Protein AF-A0AAE1W0I4-F1 (afdb_monomer_lite)

pLDDT: mean 85.52, std 12.07, range [48.34, 97.5]

Sequence (105 aa):
MRKVVTLELLSNLKISQFQPMRKTEIDILVDTLKSAAEIGETVDMSVRIASVTADMTCLTVFGRKYADKDLNEEGLKEVMKETMEEAAAFNLGDYFPYLRGLEET

Foldseek 3Di:
DVVCCCVQQVDPVNVVVCVVVLVVLVVVLVVVVVVCVVVVHDDDPVVSVLQSVQQSCCCRPVVHGWDCPRPHVRTPSNVVVVVVVVVPDDDVCVVPVVCNVVDDD

InterPro domains:
  IPR001128 Cytochrome P450 [PF00067] (1-100)
  IPR036396 Cytochrome P450 superfamily [G3DSA:1.10.630.10] (1-105)
  IPR036396 Cytochrome P450 superfamily [SSF48264] (1-102)

Secondary structure (DSSP, 8-state):
-HHHHHHHTSSHHHHHHTHHHHHHHHHHHHHHHHHHHHTT----HHHHHHHHHHHHHHHHHHSS---TTSSSSSHHHHHHHHHHHHHHS--HHHH-GGGTTS---

Structure (mmCIF, N/CA/C/O backbone):
data_AF-A0AAE1W0I4-F1
#
_entry.id   AF-A0AAE1W0I4-F1
#
loop_
_atom_site.group_PDB
_atom_site.id
_atom_site.type_symbol
_atom_site.label_atom_id
_atom_site.label_alt_id
_atom_site.label_comp_id
_atom_site.label_asym_id
_atom_site.label_entity_id
_atom_site.label_seq_id
_atom_site.pdbx_PDB_ins_code
_atom_site.Cartn_x
_atom_site.Cartn_y
_atom_site.Cartn_z
_atom_site.occupancy
_atom_site.B_iso_or_equiv
_atom_site.auth_seq_id
_atom_site.auth_comp_id
_atom_site.auth_asym_id
_atom_site.auth_atom_id
_atom_site.pdbx_PDB_model_num
ATOM 1 N N . MET A 1 1 ? 17.067 5.128 -11.987 1.00 93.12 1 MET A N 1
ATOM 2 C CA . MET A 1 1 ? 15.842 4.793 -11.223 1.00 93.12 1 MET A CA 1
ATOM 3 C C . MET A 1 1 ? 16.066 3.818 -10.072 1.00 93.12 1 MET A C 1
ATOM 5 O O . MET A 1 1 ? 15.790 4.210 -8.948 1.00 93.12 1 MET A O 1
ATOM 9 N N . ARG A 1 2 ? 16.624 2.613 -10.288 1.00 96.31 2 ARG A N 1
ATOM 10 C CA . ARG A 1 2 ? 16.767 1.575 -9.238 1.00 96.31 2 ARG A CA 1
ATOM 11 C C . ARG A 1 2 ? 17.332 2.083 -7.901 1.00 96.31 2 ARG A C 1
ATOM 13 O O . ARG A 1 2 ? 16.675 1.953 -6.882 1.00 96.31 2 ARG A O 1
ATOM 20 N N . LYS A 1 3 ? 18.506 2.727 -7.918 1.00 97.06 3 LYS A N 1
ATOM 21 C CA . LYS A 1 3 ? 19.171 3.231 -6.699 1.00 97.06 3 LYS A CA 1
ATOM 22 C C . LYS A 1 3 ? 18.313 4.235 -5.920 1.00 97.06 3 LYS A C 1
ATOM 24 O O . LYS A 1 3 ? 18.252 4.151 -4.701 1.00 97.06 3 LYS A O 1
ATOM 29 N N . VAL A 1 4 ? 17.657 5.158 -6.623 1.00 95.00 4 VAL A N 1
ATOM 30 C CA . VAL A 1 4 ? 16.828 6.203 -6.003 1.00 95.00 4 VAL A CA 1
ATOM 31 C C . VAL A 1 4 ? 15.612 5.578 -5.326 1.00 95.00 4 VAL A C 1
ATOM 33 O O . VAL A 1 4 ? 15.398 5.820 -4.149 1.00 95.00 4 VAL A O 1
ATOM 36 N N . VAL A 1 5 ? 14.880 4.699 -6.018 1.00 94.00 5 VAL A N 1
ATOM 37 C CA . VAL A 1 5 ? 13.712 4.003 -5.445 1.00 94.00 5 VAL A CA 1
ATOM 38 C C . VAL A 1 5 ? 14.109 3.172 -4.222 1.00 94.00 5 VAL A C 1
ATOM 40 O O . VAL A 1 5 ? 13.461 3.245 -3.179 1.00 94.00 5 VAL A O 1
ATOM 43 N N . THR A 1 6 ? 15.207 2.417 -4.314 1.00 96.69 6 THR A N 1
ATOM 44 C CA . THR A 1 6 ? 15.671 1.586 -3.198 1.00 96.69 6 THR A CA 1
ATOM 45 C C . THR A 1 6 ? 16.056 2.415 -1.975 1.00 96.69 6 THR A C 1
ATOM 47 O O . THR A 1 6 ? 15.745 2.011 -0.863 1.00 96.69 6 THR A O 1
ATOM 50 N N . LEU A 1 7 ? 16.717 3.563 -2.144 1.00 95.62 7 LEU A N 1
ATOM 51 C CA . LEU A 1 7 ? 17.147 4.383 -1.008 1.00 95.62 7 LEU A CA 1
ATOM 52 C C . LEU A 1 7 ? 16.009 5.237 -0.439 1.00 95.62 7 LEU A C 1
ATOM 54 O O . LEU A 1 7 ? 15.833 5.290 0.780 1.00 95.62 7 LEU A O 1
ATOM 58 N N . GLU A 1 8 ? 15.218 5.861 -1.311 1.00 92.12 8 GLU A N 1
ATOM 59 C CA . GLU A 1 8 ? 14.258 6.894 -0.920 1.00 92.12 8 GLU A CA 1
ATOM 60 C C . GLU A 1 8 ? 12.866 6.377 -0.581 1.00 92.12 8 GLU A C 1
ATOM 62 O O . GLU A 1 8 ? 12.143 7.070 0.135 1.00 92.12 8 GLU A O 1
ATOM 67 N N . LEU A 1 9 ? 12.502 5.181 -1.051 1.00 92.94 9 LEU A N 1
ATOM 68 C CA . LEU A 1 9 ? 11.176 4.598 -0.832 1.00 92.94 9 LEU A CA 1
ATOM 69 C C . LEU A 1 9 ? 11.253 3.251 -0.108 1.00 92.94 9 LEU A C 1
ATOM 71 O O . LEU A 1 9 ? 10.515 3.025 0.848 1.00 92.94 9 LEU A O 1
ATOM 75 N N . LEU A 1 10 ? 12.159 2.366 -0.539 1.00 94.69 10 LEU A N 1
ATOM 76 C CA . LEU A 1 10 ? 12.166 0.954 -0.127 1.00 94.69 10 LEU A CA 1
ATOM 77 C C . LEU A 1 10 ? 13.291 0.580 0.852 1.00 94.69 10 LEU A C 1
ATOM 79 O O . LEU A 1 10 ? 13.523 -0.601 1.103 1.00 94.69 10 LEU A O 1
ATOM 83 N N . SER A 1 11 ? 14.014 1.554 1.407 1.00 96.94 11 SER A N 1
ATOM 84 C CA . SER A 1 11 ? 15.050 1.271 2.402 1.00 96.94 11 SER A CA 1
ATOM 85 C C . SER A 1 11 ? 14.415 0.908 3.744 1.00 96.94 11 SER A C 1
ATOM 87 O O . SER A 1 11 ? 13.342 1.403 4.083 1.00 96.94 11 SER A O 1
ATOM 89 N N . ASN A 1 12 ? 15.093 0.094 4.559 1.00 97.50 12 ASN A N 1
ATOM 90 C CA . ASN A 1 12 ? 14.591 -0.281 5.891 1.00 97.50 12 ASN A CA 1
ATOM 91 C C . ASN A 1 12 ? 14.238 0.941 6.755 1.00 97.50 12 ASN A C 1
ATOM 93 O O . ASN A 1 12 ? 13.249 0.922 7.492 1.00 97.50 12 ASN A O 1
ATOM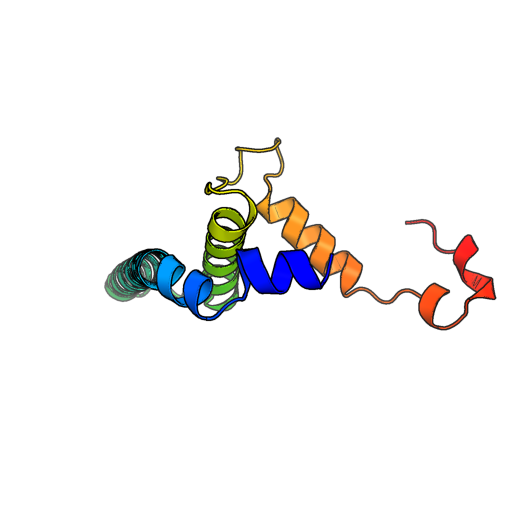 97 N N . LEU A 1 13 ? 15.020 2.018 6.630 1.00 96.94 13 LEU A N 1
ATOM 98 C CA . LEU A 1 13 ? 14.751 3.286 7.299 1.00 96.94 13 LEU A CA 1
ATOM 99 C C . LEU A 1 13 ? 13.419 3.889 6.833 1.00 96.94 13 LEU A C 1
ATOM 101 O O . LEU A 1 13 ? 12.560 4.170 7.666 1.00 96.94 13 LEU A O 1
ATOM 105 N N . LYS A 1 14 ? 13.221 4.040 5.518 1.00 95.50 14 LYS A N 1
ATOM 106 C CA . LYS A 1 14 ? 11.992 4.610 4.944 1.00 95.50 14 LYS A CA 1
ATOM 107 C C . LYS A 1 14 ? 10.772 3.743 5.247 1.00 95.50 14 LYS A C 1
ATOM 109 O O . LYS A 1 14 ? 9.750 4.255 5.690 1.00 95.50 14 LYS A O 1
ATOM 114 N N . ILE A 1 15 ? 10.896 2.421 5.127 1.00 95.06 15 ILE A N 1
ATOM 115 C CA . ILE A 1 15 ? 9.828 1.468 5.471 1.00 95.06 15 ILE A CA 1
ATOM 116 C C . ILE A 1 15 ? 9.392 1.627 6.933 1.00 95.06 15 ILE A C 1
ATOM 118 O O . ILE A 1 15 ? 8.189 1.579 7.218 1.00 95.06 15 ILE A O 1
ATOM 122 N N . SER A 1 16 ? 10.346 1.835 7.844 1.00 96.62 16 SER A N 1
ATOM 123 C CA . SER A 1 16 ? 10.069 2.088 9.263 1.00 96.62 16 SER A CA 1
ATOM 124 C C . SER A 1 16 ? 9.423 3.459 9.475 1.00 96.62 16 SER A C 1
ATOM 126 O O . SER A 1 16 ? 8.459 3.565 10.225 1.00 96.62 16 SER A O 1
ATOM 128 N N . GLN A 1 17 ? 9.875 4.495 8.762 1.00 94.44 17 GLN A N 1
ATOM 129 C CA . GLN A 1 17 ? 9.263 5.830 8.798 1.00 94.44 17 GLN A CA 1
ATOM 130 C C . GLN A 1 17 ? 7.813 5.835 8.295 1.00 94.44 17 GLN A C 1
ATOM 132 O O . GLN A 1 17 ? 6.993 6.588 8.808 1.00 94.44 17 GLN A O 1
ATOM 137 N N . PHE A 1 18 ? 7.469 4.970 7.339 1.00 94.31 18 PHE A N 1
ATOM 138 C CA . PHE A 1 18 ? 6.098 4.814 6.848 1.00 94.31 18 PHE A CA 1
ATOM 139 C C . PHE A 1 18 ? 5.215 3.923 7.739 1.00 94.31 18 PHE A C 1
ATOM 141 O O . PHE A 1 18 ? 4.023 3.792 7.466 1.00 94.31 18 PHE A O 1
ATOM 148 N N . GLN A 1 19 ? 5.752 3.292 8.791 1.00 95.06 19 GLN A N 1
ATOM 149 C CA . GLN A 1 19 ? 4.976 2.396 9.657 1.00 95.06 19 GLN A CA 1
ATOM 150 C C . GLN A 1 19 ? 3.777 3.082 10.337 1.00 95.06 19 GLN A C 1
ATOM 152 O O . GLN A 1 19 ? 2.701 2.481 10.301 1.00 95.06 19 GLN A O 1
ATOM 157 N N . PRO A 1 20 ? 3.891 4.311 10.882 1.00 94.56 20 PRO A N 1
ATOM 158 C CA . PRO A 1 20 ? 2.749 4.998 11.479 1.00 94.56 20 PRO A CA 1
ATOM 159 C C . PRO A 1 20 ? 1.640 5.262 10.461 1.00 94.56 20 PRO A C 1
ATOM 161 O O . PRO A 1 20 ? 0.480 5.002 10.749 1.00 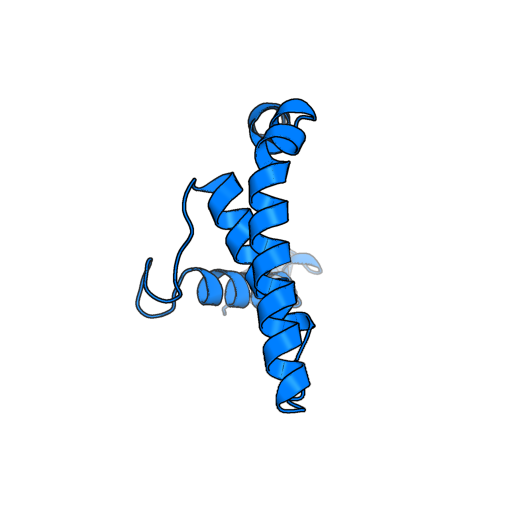94.56 20 PRO A O 1
ATOM 164 N N . MET A 1 21 ? 2.002 5.689 9.246 1.00 93.38 21 MET A N 1
ATOM 165 C CA . MET A 1 21 ? 1.044 5.894 8.156 1.00 93.38 21 MET A CA 1
ATOM 166 C C . MET A 1 21 ? 0.308 4.595 7.819 1.00 93.38 21 MET A C 1
ATOM 168 O O . MET A 1 21 ? -0.920 4.574 7.831 1.00 93.38 21 MET A O 1
ATOM 172 N N . ARG A 1 22 ? 1.037 3.486 7.616 1.00 93.69 22 ARG A N 1
ATOM 173 C CA . ARG A 1 22 ? 0.404 2.190 7.319 1.00 93.69 22 ARG A CA 1
ATOM 174 C C . ARG A 1 22 ? -0.531 1.742 8.438 1.00 93.69 22 ARG A C 1
ATOM 176 O O . ARG A 1 22 ? -1.594 1.201 8.160 1.00 93.69 22 ARG A O 1
ATOM 183 N N . LYS A 1 23 ? -0.134 1.961 9.694 1.00 96.12 23 LYS A N 1
ATOM 184 C CA . LYS A 1 23 ? -0.965 1.642 10.854 1.00 96.12 23 LYS A CA 1
ATOM 185 C C . LYS A 1 23 ? -2.266 2.448 10.837 1.00 96.12 23 LYS A C 1
ATOM 187 O O . LYS A 1 23 ? -3.319 1.844 10.979 1.00 96.12 23 LYS A O 1
ATOM 192 N N . THR A 1 24 ? -2.198 3.756 10.600 1.00 94.06 24 THR A N 1
ATOM 193 C CA . THR A 1 24 ? -3.385 4.618 10.509 1.00 94.06 24 THR A CA 1
ATOM 194 C C . THR A 1 24 ? -4.353 4.153 9.422 1.00 94.06 24 THR A C 1
ATOM 196 O O . THR A 1 24 ? -5.542 4.023 9.687 1.00 94.06 24 THR A O 1
ATOM 199 N N . GLU A 1 25 ? -3.866 3.854 8.216 1.00 92.69 25 GLU A N 1
ATOM 200 C CA . GLU A 1 25 ? -4.728 3.379 7.121 1.00 92.69 25 GLU A CA 1
ATOM 201 C C . GLU A 1 25 ? -5.386 2.024 7.426 1.00 92.69 25 GLU A C 1
ATOM 203 O O . GLU A 1 25 ? -6.552 1.804 7.101 1.00 92.69 25 GLU A O 1
ATOM 208 N N . ILE A 1 26 ? -4.659 1.112 8.080 1.00 95.94 26 ILE A N 1
ATOM 209 C CA . ILE A 1 26 ? -5.209 -0.184 8.503 1.00 95.94 26 ILE A CA 1
ATOM 210 C C . ILE A 1 26 ? -6.239 -0.000 9.618 1.00 95.94 26 ILE A C 1
ATOM 212 O O . ILE A 1 26 ? -7.278 -0.656 9.587 1.00 95.94 26 ILE A O 1
ATOM 216 N N . ASP A 1 27 ? -5.977 0.883 10.581 1.00 96.94 27 ASP A N 1
ATOM 217 C CA . ASP A 1 27 ? -6.911 1.173 11.669 1.00 96.94 27 ASP A CA 1
ATOM 218 C C . ASP A 1 27 ? -8.232 1.742 11.090 1.00 96.94 27 ASP A C 1
ATOM 220 O O . ASP A 1 27 ? -9.308 1.271 11.455 1.00 96.94 27 ASP A O 1
ATOM 224 N N . ILE A 1 28 ? -8.162 2.630 10.082 1.00 94.25 28 ILE A N 1
ATOM 225 C CA . ILE A 1 28 ? -9.339 3.115 9.332 1.00 94.25 28 ILE A CA 1
ATOM 226 C C . ILE A 1 28 ? -10.088 1.956 8.659 1.00 94.25 28 ILE A C 1
ATOM 228 O O . ILE A 1 28 ? -11.306 1.844 8.807 1.00 94.25 28 ILE A O 1
ATOM 232 N N . LEU A 1 29 ? -9.387 1.074 7.937 1.00 95.12 29 LEU A N 1
ATOM 233 C CA . LEU A 1 29 ? -10.018 -0.081 7.290 1.00 95.12 29 LEU A CA 1
ATOM 234 C C . LEU A 1 29 ? -10.749 -0.959 8.313 1.00 95.12 29 LEU A C 1
ATOM 236 O O . LEU A 1 29 ? -11.904 -1.323 8.103 1.00 95.12 29 LEU A O 1
ATOM 240 N N . VAL A 1 30 ? -10.105 -1.268 9.436 1.00 97.25 30 VAL A N 1
ATOM 241 C CA . VAL A 1 30 ? -10.693 -2.084 10.502 1.00 97.25 30 VAL A CA 1
ATOM 242 C C . VAL A 1 30 ? -11.958 -1.438 11.063 1.00 97.25 30 VAL A C 1
ATOM 244 O O . VAL A 1 30 ? -12.956 -2.132 11.250 1.00 97.25 30 VAL A O 1
ATOM 247 N N . ASP A 1 31 ? -11.960 -0.128 11.294 1.00 97.25 31 ASP A N 1
ATOM 248 C CA . ASP A 1 31 ? -13.136 0.564 11.823 1.00 97.25 31 ASP A CA 1
ATOM 249 C C . ASP A 1 31 ? -14.292 0.617 10.809 1.00 97.25 31 ASP A C 1
ATOM 251 O O . ASP A 1 31 ? -15.453 0.422 11.185 1.00 97.25 31 ASP A O 1
ATOM 255 N N . THR A 1 32 ? -13.995 0.757 9.510 1.00 94.81 32 THR A N 1
ATOM 256 C CA . THR A 1 32 ? -15.027 0.626 8.463 1.00 94.81 32 THR A CA 1
ATOM 257 C C . THR A 1 32 ? -15.623 -0.781 8.412 1.00 94.81 32 THR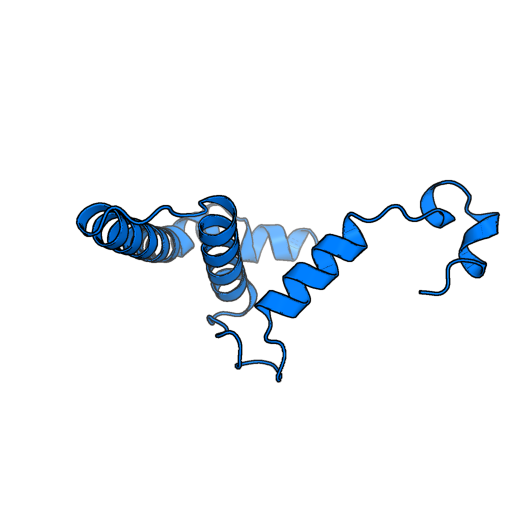 A C 1
ATOM 259 O O . THR A 1 32 ? -16.834 -0.927 8.258 1.00 94.81 32 THR A O 1
ATOM 262 N N . LEU A 1 33 ? -14.805 -1.822 8.607 1.00 96.62 33 LEU A N 1
ATOM 263 C CA . LEU A 1 33 ? -15.268 -3.211 8.633 1.00 96.62 33 LEU A CA 1
ATOM 264 C C . LEU A 1 33 ? -16.113 -3.520 9.870 1.00 96.62 33 LEU A C 1
ATOM 266 O O . LEU A 1 33 ? -17.114 -4.220 9.750 1.00 96.62 33 LEU A O 1
ATOM 270 N N . LYS A 1 34 ? -15.754 -2.984 11.043 1.00 97.19 34 LYS A N 1
ATOM 271 C CA . LYS A 1 34 ? -16.591 -3.103 12.249 1.00 97.19 34 LYS A CA 1
ATOM 272 C C . LYS A 1 34 ? -17.969 -2.491 12.018 1.00 97.19 34 LYS A C 1
ATOM 274 O O . LYS A 1 34 ? -18.968 -3.142 12.295 1.00 97.19 34 LYS A O 1
ATOM 279 N N . SER A 1 35 ? -18.009 -1.291 11.441 1.00 96.12 35 SER A N 1
ATOM 280 C CA . SER A 1 35 ? -19.262 -0.587 11.142 1.00 96.12 35 SER A CA 1
ATOM 281 C C . SER A 1 35 ? -20.136 -1.374 10.155 1.00 96.12 35 SER A C 1
ATOM 283 O O . SER A 1 35 ? -21.336 -1.513 10.364 1.00 96.12 35 SER A O 1
ATOM 285 N N . ALA A 1 36 ? -19.536 -1.951 9.108 1.00 95.25 36 ALA A N 1
ATOM 286 C CA . ALA A 1 36 ? -20.241 -2.818 8.161 1.00 95.25 36 ALA A CA 1
ATOM 287 C C . ALA A 1 36 ? -20.772 -4.101 8.830 1.00 95.25 36 ALA A C 1
ATOM 289 O O . ALA A 1 36 ? -21.891 -4.537 8.560 1.00 95.25 36 ALA A O 1
ATOM 290 N N . ALA A 1 37 ? -20.000 -4.688 9.750 1.00 96.31 37 ALA A N 1
ATOM 291 C CA . ALA A 1 37 ? -20.409 -5.875 10.495 1.00 96.31 37 ALA A CA 1
ATOM 292 C C . ALA A 1 37 ? -21.588 -5.602 11.445 1.00 96.31 37 ALA A C 1
ATOM 294 O O . ALA A 1 37 ? -22.461 -6.458 11.576 1.00 96.31 37 ALA A O 1
ATOM 295 N N . GLU A 1 38 ? -21.654 -4.418 12.064 1.00 97.00 38 GLU A N 1
ATOM 296 C CA . GLU A 1 38 ? -22.770 -4.012 12.936 1.00 97.00 38 GLU A CA 1
ATOM 297 C C . GLU A 1 38 ? -24.119 -4.010 12.206 1.00 97.00 38 GLU A C 1
ATOM 299 O O . GLU A 1 38 ? -25.142 -4.361 12.794 1.00 97.00 38 GLU A O 1
ATOM 304 N N . ILE A 1 39 ? -24.119 -3.666 10.917 1.00 96.50 39 ILE A N 1
ATOM 305 C CA . ILE A 1 39 ? -25.319 -3.657 10.068 1.00 96.50 39 ILE A CA 1
ATOM 306 C C . ILE A 1 39 ? -25.479 -4.935 9.228 1.00 96.50 39 ILE A C 1
ATOM 308 O O . ILE A 1 39 ? -26.433 -5.042 8.459 1.00 96.50 39 ILE A O 1
ATOM 312 N N . GLY A 1 40 ? -24.570 -5.907 9.365 1.00 94.94 40 GLY A N 1
ATOM 313 C CA . GLY A 1 40 ? -24.582 -7.153 8.593 1.00 94.94 40 GLY A CA 1
ATOM 314 C C . GLY A 1 40 ? -24.343 -6.964 7.090 1.00 94.94 40 GLY A C 1
ATOM 315 O O . GLY A 1 40 ? -24.805 -7.777 6.288 1.00 94.94 40 GLY A O 1
ATOM 316 N N . GLU A 1 41 ? -23.657 -5.893 6.691 1.00 95.94 41 GLU A N 1
ATOM 317 C CA . GLU A 1 41 ? -23.351 -5.600 5.291 1.00 95.94 41 GLU A CA 1
ATOM 318 C C . GLU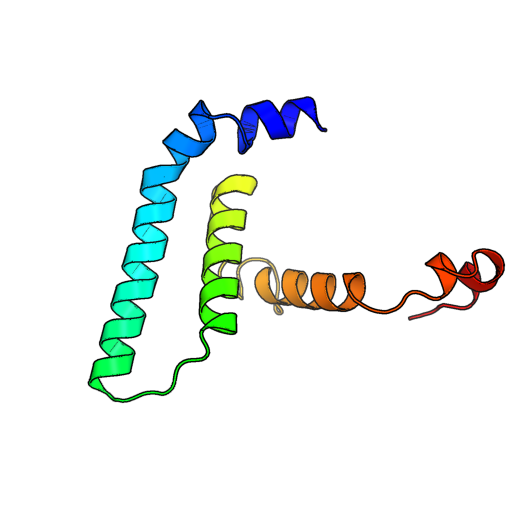 A 1 41 ? -22.325 -6.599 4.734 1.00 95.94 41 GLU A C 1
ATOM 320 O O . GLU A 1 41 ? -21.328 -6.940 5.374 1.00 95.94 41 GLU A O 1
ATOM 325 N N . THR A 1 42 ? -22.553 -7.062 3.504 1.00 94.75 42 THR A N 1
ATOM 326 C CA . THR A 1 42 ? -21.561 -7.860 2.775 1.00 94.75 42 THR A CA 1
ATOM 327 C C . THR A 1 42 ? -20.525 -6.931 2.155 1.00 94.75 42 THR A C 1
ATOM 329 O O . THR A 1 42 ? -20.876 -6.035 1.392 1.00 94.75 42 THR A O 1
ATOM 332 N N . VAL A 1 43 ? -19.246 -7.162 2.451 1.00 93.44 43 VAL A N 1
ATOM 333 C CA . VAL A 1 43 ? -18.147 -6.307 1.988 1.00 93.44 43 VAL A CA 1
ATOM 334 C C . VAL A 1 43 ? -17.271 -7.047 0.983 1.00 93.44 43 VAL A C 1
ATOM 336 O O . VAL A 1 43 ? -16.777 -8.139 1.264 1.00 93.44 43 VAL A O 1
ATOM 339 N N . ASP A 1 44 ? -17.013 -6.416 -0.163 1.00 94.19 44 ASP A N 1
ATOM 340 C CA . ASP A 1 44 ? -15.968 -6.857 -1.087 1.00 94.19 44 ASP A CA 1
ATOM 341 C C . ASP A 1 44 ? -14.586 -6.444 -0.555 1.00 94.19 44 ASP A C 1
ATOM 343 O O . ASP A 1 44 ? -14.182 -5.276 -0.599 1.00 94.19 44 ASP A O 1
ATOM 347 N N . MET A 1 45 ? -13.848 -7.423 -0.033 1.00 93.19 45 MET A N 1
ATOM 348 C CA . MET A 1 45 ? -12.508 -7.206 0.511 1.00 93.19 45 MET A CA 1
ATOM 349 C C . MET A 1 45 ? -11.478 -6.834 -0.556 1.00 93.19 45 MET A C 1
ATOM 351 O O . MET A 1 45 ? -10.543 -6.098 -0.244 1.00 93.19 45 MET A O 1
ATOM 355 N N . SER A 1 46 ? -11.639 -7.293 -1.798 1.00 90.06 46 SER A N 1
ATOM 356 C CA . SER A 1 46 ? -10.709 -6.984 -2.888 1.00 90.06 46 SER A CA 1
ATOM 357 C C . SER A 1 46 ? -10.744 -5.491 -3.196 1.00 90.06 46 SER A C 1
ATOM 359 O O . SER A 1 46 ? -9.699 -4.843 -3.235 1.00 90.06 46 SER A O 1
ATOM 361 N N . VAL A 1 47 ? -11.948 -4.919 -3.299 1.00 86.75 47 VAL A N 1
ATOM 362 C CA . VAL A 1 47 ? -12.142 -3.479 -3.531 1.00 86.75 47 VAL A CA 1
ATOM 363 C C . VAL A 1 47 ? -11.606 -2.650 -2.360 1.00 86.75 47 VAL A C 1
ATOM 365 O O . VAL A 1 47 ? -10.914 -1.649 -2.569 1.00 86.75 47 VAL A O 1
ATOM 368 N N . ARG A 1 48 ? -11.876 -3.066 -1.113 1.00 90.00 48 ARG A N 1
ATOM 369 C CA . ARG A 1 48 ? -11.388 -2.359 0.086 1.00 90.00 48 ARG A CA 1
ATOM 370 C C . ARG A 1 48 ? -9.858 -2.366 0.172 1.00 90.00 48 ARG A C 1
ATOM 372 O O . ARG A 1 48 ? -9.261 -1.313 0.394 1.00 90.00 48 ARG A O 1
ATOM 379 N N . ILE A 1 49 ? -9.222 -3.521 -0.042 1.00 90.88 49 ILE A N 1
ATOM 380 C CA . ILE A 1 49 ? -7.758 -3.671 -0.008 1.00 90.88 49 ILE A CA 1
ATOM 381 C C . ILE A 1 49 ? -7.100 -2.890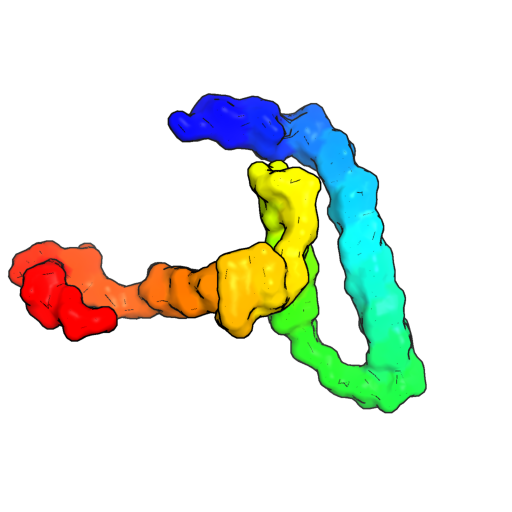 -1.149 1.00 90.88 49 ILE A C 1
ATOM 383 O O . ILE A 1 49 ? -6.104 -2.202 -0.913 1.00 90.88 49 ILE A O 1
ATOM 387 N N . ALA A 1 50 ? -7.654 -2.954 -2.364 1.00 86.06 50 ALA A N 1
ATOM 388 C CA . ALA A 1 50 ? -7.156 -2.192 -3.506 1.00 86.06 50 ALA A CA 1
ATOM 389 C C . ALA A 1 50 ? -7.182 -0.683 -3.225 1.00 86.06 50 ALA A C 1
ATOM 391 O O . ALA A 1 50 ? -6.181 -0.005 -3.444 1.00 86.06 50 ALA A O 1
ATOM 392 N N . SER A 1 51 ? -8.277 -0.171 -2.646 1.00 85.31 51 SER A N 1
ATOM 393 C CA . SER A 1 51 ? -8.384 1.242 -2.261 1.00 85.31 51 SER A CA 1
ATOM 394 C C . SER A 1 51 ? -7.317 1.649 -1.245 1.00 85.31 51 SER A C 1
ATOM 396 O O . SER A 1 51 ? -6.592 2.611 -1.471 1.00 85.31 51 SER A O 1
ATOM 398 N N . VAL A 1 52 ? -7.174 0.892 -0.152 1.00 90.00 52 VAL A N 1
ATOM 399 C CA . VAL A 1 52 ? -6.183 1.192 0.897 1.00 90.00 52 VAL A CA 1
ATOM 400 C C . VAL A 1 52 ? -4.754 1.134 0.348 1.00 90.00 52 VAL A C 1
ATOM 402 O O . VAL A 1 52 ? -3.911 1.960 0.693 1.00 90.00 52 VAL A O 1
ATOM 405 N N . THR A 1 53 ? -4.474 0.185 -0.547 1.00 88.62 53 THR A N 1
ATOM 406 C CA . THR A 1 53 ? -3.162 0.051 -1.193 1.00 88.62 53 THR A CA 1
ATOM 407 C C . THR A 1 53 ? -2.871 1.229 -2.122 1.00 88.62 53 THR A C 1
ATOM 409 O O . THR A 1 53 ? -1.752 1.750 -2.113 1.00 88.62 53 THR A O 1
ATOM 412 N N . ALA A 1 54 ? -3.865 1.679 -2.893 1.00 85.50 54 ALA A N 1
ATOM 413 C CA . ALA A 1 54 ? -3.748 2.853 -3.752 1.00 85.50 54 ALA A CA 1
ATOM 414 C C . ALA A 1 54 ? -3.470 4.115 -2.921 1.00 85.50 54 ALA A C 1
ATOM 416 O O . ALA A 1 54 ? -2.516 4.837 -3.214 1.00 85.50 54 ALA A O 1
ATOM 417 N N . ASP A 1 55 ? -4.207 4.323 -1.827 1.00 86.06 55 ASP A N 1
ATOM 418 C CA . ASP A 1 55 ? -4.024 5.464 -0.922 1.00 86.06 55 ASP A CA 1
ATOM 419 C C . ASP A 1 55 ? -2.632 5.478 -0.274 1.00 86.06 55 ASP A C 1
ATOM 421 O O . ASP A 1 55 ? -1.943 6.504 -0.291 1.00 86.06 55 ASP A O 1
ATOM 425 N N . MET A 1 56 ? -2.178 4.335 0.258 1.00 90.06 56 MET A N 1
ATOM 426 C CA . MET A 1 56 ? -0.830 4.199 0.821 1.00 90.06 56 MET A CA 1
ATOM 427 C C . MET A 1 56 ? 0.248 4.471 -0.232 1.00 90.06 56 MET A C 1
ATOM 429 O O . MET A 1 56 ? 1.224 5.167 0.051 1.00 90.06 56 MET A O 1
ATOM 433 N N . THR A 1 57 ? 0.077 3.944 -1.448 1.00 88.31 57 THR A N 1
ATOM 434 C CA . THR A 1 57 ? 1.022 4.155 -2.554 1.00 88.31 57 THR A CA 1
ATOM 435 C C . THR A 1 57 ? 1.095 5.633 -2.916 1.00 88.31 57 THR A C 1
ATOM 437 O O . THR A 1 57 ? 2.191 6.182 -3.029 1.00 88.31 57 THR A O 1
ATOM 440 N N . CYS A 1 58 ? -0.052 6.305 -3.012 1.00 85.06 58 CYS A N 1
ATOM 441 C CA . CYS A 1 58 ? -0.110 7.731 -3.302 1.00 85.06 58 CYS A CA 1
ATOM 442 C C . CYS A 1 58 ? 0.575 8.568 -2.223 1.00 85.06 58 CYS A C 1
ATOM 444 O O . CYS A 1 58 ? 1.381 9.444 -2.531 1.00 85.06 58 CYS A O 1
ATOM 446 N N . LEU A 1 59 ? 0.330 8.254 -0.953 1.00 87.44 59 LEU A N 1
ATOM 447 C CA . LEU A 1 59 ? 0.992 8.916 0.166 1.00 87.44 59 LEU A CA 1
ATOM 448 C C . LEU A 1 59 ? 2.505 8.703 0.161 1.00 87.44 59 LEU A C 1
ATOM 450 O O . LEU A 1 59 ? 3.259 9.647 0.383 1.00 87.44 59 LEU A O 1
ATOM 454 N N . THR A 1 60 ? 2.964 7.481 -0.101 1.00 88.69 60 THR A N 1
ATOM 455 C CA . THR A 1 60 ? 4.394 7.154 -0.112 1.00 88.69 60 THR A CA 1
ATOM 456 C C . THR A 1 60 ? 5.125 7.773 -1.302 1.00 88.69 60 THR A C 1
ATOM 458 O O . THR A 1 60 ? 6.253 8.235 -1.138 1.00 88.69 60 THR A O 1
ATOM 461 N N . VAL A 1 61 ? 4.512 7.786 -2.488 1.00 87.75 61 VAL A N 1
ATOM 462 C CA . VAL A 1 61 ? 5.158 8.244 -3.728 1.00 87.75 61 VAL A CA 1
ATOM 463 C C . VAL A 1 61 ? 4.971 9.744 -3.952 1.00 87.75 61 VAL A C 1
ATOM 465 O O . VAL A 1 61 ? 5.926 10.431 -4.308 1.00 87.75 61 VAL A O 1
ATOM 468 N N . PHE A 1 62 ? 3.764 10.263 -3.729 1.00 83.38 62 PHE A N 1
ATOM 469 C CA . PHE A 1 62 ? 3.395 11.649 -4.032 1.00 83.38 62 PHE A CA 1
ATOM 470 C C . PHE A 1 62 ? 3.268 12.541 -2.790 1.00 83.38 62 PHE A C 1
ATOM 472 O O . PHE A 1 62 ? 3.087 13.749 -2.926 1.00 83.38 62 PHE A O 1
ATOM 479 N N . GLY A 1 63 ? 3.344 11.978 -1.580 1.00 84.31 63 GLY A N 1
ATOM 480 C CA . GLY A 1 63 ? 3.267 12.738 -0.328 1.00 84.31 63 GLY A CA 1
ATOM 481 C C . GLY A 1 63 ? 1.861 13.207 0.058 1.00 84.31 63 GLY A C 1
ATOM 482 O O . GLY A 1 63 ? 1.714 13.924 1.046 1.00 84.31 63 GLY A O 1
ATOM 483 N N . ARG A 1 64 ? 0.821 12.816 -0.688 1.00 80.31 64 ARG A N 1
ATOM 484 C CA . ARG A 1 64 ? -0.584 13.140 -0.397 1.00 80.31 64 ARG A CA 1
ATOM 485 C C . ARG A 1 64 ? -1.516 12.011 -0.829 1.00 80.31 64 ARG A C 1
ATOM 487 O O . ARG A 1 64 ? -1.198 11.268 -1.755 1.00 80.31 64 ARG A O 1
ATOM 494 N N . LYS A 1 65 ? -2.678 11.920 -0.179 1.00 75.38 65 LYS A N 1
ATOM 495 C CA . LYS A 1 65 ? -3.809 11.160 -0.720 1.00 75.38 65 LYS A CA 1
ATOM 496 C C . LYS A 1 65 ? -4.409 11.924 -1.894 1.00 75.38 65 LYS A C 1
ATOM 498 O O . LYS A 1 65 ? -4.368 13.160 -1.911 1.00 75.38 65 LYS A O 1
ATOM 503 N N . TYR A 1 66 ? -4.965 11.177 -2.832 1.00 68.88 66 TYR A N 1
ATOM 504 C CA . TYR A 1 66 ? -5.806 11.716 -3.886 1.00 68.88 66 TYR A CA 1
ATOM 505 C C . TYR A 1 66 ? -7.196 11.132 -3.695 1.00 68.88 66 TYR A C 1
ATOM 507 O O . TYR A 1 66 ? -7.362 9.917 -3.720 1.00 68.88 66 TYR A O 1
ATOM 515 N N . ALA A 1 67 ? -8.181 11.994 -3.459 1.00 64.69 67 ALA A N 1
ATOM 516 C CA . ALA A 1 67 ? -9.574 11.595 -3.578 1.00 64.69 67 ALA A CA 1
ATOM 517 C C . ALA A 1 67 ? -9.900 11.290 -5.051 1.00 64.69 67 ALA A C 1
ATOM 519 O O . ALA A 1 67 ? -9.214 11.783 -5.951 1.00 64.69 67 ALA A O 1
ATOM 520 N N . ASP A 1 68 ? -11.004 10.579 -5.299 1.00 58.72 68 ASP A N 1
ATOM 521 C CA . ASP A 1 68 ? -11.516 10.261 -6.648 1.00 58.72 68 ASP A CA 1
ATOM 522 C C . ASP A 1 68 ? -11.742 11.500 -7.548 1.00 58.72 68 ASP A C 1
ATOM 524 O O . ASP A 1 68 ? -12.064 11.355 -8.714 1.00 58.72 68 ASP A O 1
ATOM 528 N N . LYS A 1 69 ? -11.572 12.731 -7.048 1.00 57.72 69 LYS A N 1
ATOM 529 C CA . LYS A 1 69 ? -11.732 13.981 -7.815 1.00 57.72 69 LYS A CA 1
ATOM 530 C C . LYS A 1 69 ? -10.494 14.880 -7.845 1.00 57.72 69 LYS A C 1
ATOM 532 O O . LYS A 1 69 ? -10.558 15.981 -8.382 1.00 57.72 69 LYS A O 1
ATOM 537 N N . ASP A 1 70 ? -9.380 14.468 -7.241 1.00 56.44 70 ASP A N 1
ATOM 538 C CA . ASP A 1 70 ? -8.238 15.371 -7.034 1.00 56.44 70 ASP A CA 1
ATOM 539 C C . ASP A 1 70 ? -7.346 15.561 -8.278 1.00 56.44 70 ASP A C 1
ATOM 541 O O . ASP A 1 70 ? -6.508 16.464 -8.268 1.00 56.44 70 ASP A O 1
ATOM 545 N N . LEU A 1 71 ? -7.491 14.742 -9.330 1.00 58.44 71 LEU A N 1
ATOM 546 C CA . LEU A 1 71 ? -6.651 14.817 -10.540 1.00 58.44 71 LEU A CA 1
ATOM 547 C C . LEU A 1 71 ? -7.414 15.081 -11.855 1.00 58.44 71 LEU A C 1
ATOM 549 O O . LEU A 1 71 ? -6.793 15.586 -12.789 1.00 58.44 71 LEU A O 1
ATOM 553 N N . ASN A 1 72 ? -8.719 14.784 -11.932 1.00 57.00 72 ASN A N 1
ATOM 554 C CA . ASN A 1 72 ? -9.604 14.899 -13.111 1.00 57.00 72 ASN A CA 1
ATOM 555 C C . ASN A 1 72 ? -11.039 14.422 -12.753 1.00 57.00 72 ASN A C 1
ATOM 557 O O . ASN A 1 72 ? -11.298 14.094 -11.595 1.00 57.00 72 ASN A O 1
ATOM 561 N N . GLU A 1 73 ? -11.970 14.396 -13.723 1.00 55.00 73 GLU A N 1
ATOM 562 C CA . GLU A 1 73 ? -13.339 13.862 -13.539 1.00 55.00 73 GLU A CA 1
ATOM 563 C C . GLU A 1 73 ? -13.367 12.354 -13.217 1.00 55.00 73 GLU A C 1
ATOM 565 O O . GLU A 1 73 ? -14.288 11.905 -12.537 1.00 55.00 73 GLU A O 1
ATOM 570 N N . GLU A 1 74 ? -12.350 11.603 -13.654 1.00 59.25 74 GLU A N 1
ATOM 571 C CA . GLU A 1 74 ? -12.219 10.146 -13.464 1.00 59.25 74 GLU A CA 1
ATOM 572 C C . GLU A 1 74 ? -11.474 9.762 -12.168 1.00 59.25 74 GLU A C 1
ATOM 574 O O . GLU A 1 74 ? -11.734 8.713 -11.588 1.00 59.25 74 GLU A O 1
ATOM 579 N N . GLY A 1 75 ? -10.588 10.623 -11.654 1.00 69.94 75 GLY A N 1
ATOM 580 C CA . GLY A 1 75 ? -9.806 10.379 -10.439 1.00 69.94 75 GLY A CA 1
ATOM 581 C C . GLY A 1 75 ? -8.563 9.511 -10.652 1.00 69.94 75 GLY A C 1
ATOM 582 O O . GLY A 1 75 ? -8.520 8.632 -11.508 1.00 69.94 75 GLY A O 1
ATOM 583 N N . LEU A 1 76 ? -7.529 9.702 -9.814 1.00 70.38 76 LEU A N 1
ATOM 584 C CA . LEU A 1 76 ? -6.283 8.911 -9.882 1.00 70.38 76 LEU A CA 1
ATOM 585 C C . LEU A 1 76 ? -6.542 7.403 -9.777 1.00 70.38 76 LEU A C 1
ATOM 587 O O . LEU A 1 76 ? -5.837 6.594 -10.374 1.00 70.38 76 LEU A O 1
ATOM 591 N N . LYS A 1 77 ? -7.534 7.034 -8.969 1.00 69.81 77 LYS A N 1
ATOM 592 C CA . LYS A 1 77 ? -7.866 5.648 -8.677 1.00 69.81 77 LYS A CA 1
ATOM 593 C C . LYS A 1 77 ? -8.454 4.930 -9.890 1.00 69.81 77 LYS A C 1
ATOM 595 O O . LYS A 1 77 ? -8.090 3.777 -10.106 1.00 69.81 77 LYS A O 1
ATOM 600 N N . GLU A 1 78 ? -9.291 5.602 -10.680 1.00 76.06 78 GLU A N 1
ATOM 601 C CA . GLU A 1 78 ? -9.839 5.016 -11.907 1.00 76.06 78 GLU A CA 1
ATOM 602 C C . GLU A 1 78 ? -8.748 4.878 -12.965 1.00 76.06 78 GLU A C 1
ATOM 604 O O . GLU A 1 78 ? -8.552 3.785 -13.482 1.00 76.06 78 GLU A O 1
ATOM 609 N N . VAL A 1 79 ? -7.917 5.911 -13.148 1.00 80.19 79 VAL A N 1
ATOM 610 C CA . VAL A 1 79 ? -6.762 5.840 -14.060 1.00 80.19 79 VAL A CA 1
ATOM 611 C C . VAL A 1 79 ? -5.837 4.674 -13.698 1.00 80.19 79 VAL A C 1
ATOM 613 O O . VAL A 1 79 ? -5.391 3.932 -14.571 1.00 80.19 79 VAL A O 1
ATOM 616 N N . MET A 1 80 ? -5.542 4.471 -12.407 1.00 76.56 80 MET A N 1
ATOM 617 C CA . MET A 1 80 ? -4.723 3.335 -11.964 1.00 76.56 80 MET A CA 1
ATOM 618 C C . MET A 1 80 ? -5.398 1.988 -12.235 1.00 76.56 80 MET A C 1
ATOM 620 O O . MET A 1 80 ? -4.700 1.029 -12.562 1.00 76.56 80 MET A O 1
ATOM 624 N N . LYS A 1 81 ? -6.724 1.905 -12.093 1.00 78.62 81 LYS A N 1
ATOM 625 C CA . LYS A 1 81 ? -7.495 0.692 -12.369 1.00 78.62 81 LYS A CA 1
ATOM 626 C C . LYS A 1 81 ? -7.489 0.362 -13.861 1.00 78.62 81 LYS A C 1
ATOM 628 O O . LYS A 1 81 ? -7.076 -0.738 -14.207 1.00 78.62 81 LYS A O 1
ATOM 633 N N . GLU A 1 82 ? -7.839 1.313 -14.721 1.00 83.06 82 GLU A N 1
ATOM 634 C CA . GLU A 1 82 ? -7.820 1.150 -16.181 1.00 83.06 82 GLU A CA 1
ATOM 635 C C . GLU A 1 82 ? -6.421 0.772 -16.676 1.00 83.06 82 GLU A C 1
ATOM 637 O O . GLU A 1 82 ? -6.251 -0.216 -17.384 1.00 83.06 82 GLU A O 1
ATOM 642 N N . THR A 1 83 ? -5.388 1.468 -16.187 1.00 83.19 83 THR A N 1
ATOM 643 C CA . THR A 1 83 ? -3.994 1.152 -16.534 1.00 83.19 83 THR A CA 1
ATOM 644 C C . THR A 1 83 ? -3.617 -0.274 -16.120 1.00 83.19 83 THR A C 1
ATOM 646 O O . THR A 1 83 ? -2.871 -0.946 -16.828 1.00 83.19 83 THR A O 1
ATOM 649 N N . MET A 1 84 ? -4.082 -0.756 -14.961 1.00 82.12 84 MET A N 1
ATOM 650 C CA . MET A 1 84 ? -3.817 -2.132 -14.525 1.00 82.12 84 MET A CA 1
ATOM 651 C C . MET A 1 84 ? -4.579 -3.163 -15.358 1.00 82.12 84 MET A C 1
ATOM 653 O O . MET A 1 84 ? -4.029 -4.231 -15.622 1.00 82.12 84 MET A O 1
ATOM 657 N N . GLU A 1 85 ? -5.814 -2.864 -15.757 1.00 85.94 85 GLU A N 1
ATOM 658 C CA . GLU A 1 85 ? -6.617 -3.727 -16.623 1.00 85.94 85 GLU A CA 1
ATOM 659 C C . GLU A 1 85 ? -5.977 -3.856 -18.010 1.00 85.94 85 GLU A C 1
ATOM 661 O O . GLU A 1 85 ? -5.780 -4.976 -18.480 1.00 85.94 85 GLU A O 1
ATOM 666 N N . GLU A 1 86 ? -5.541 -2.745 -18.609 1.00 82.06 86 GLU A N 1
ATOM 667 C CA . GLU A 1 86 ? -4.795 -2.741 -19.873 1.00 82.06 86 GLU A CA 1
ATOM 668 C C . GLU A 1 86 ? -3.438 -3.441 -19.748 1.00 82.06 86 GLU A C 1
ATOM 670 O O . GLU A 1 86 ? -3.080 -4.268 -20.583 1.00 82.06 86 GLU A O 1
ATOM 675 N N . ALA A 1 87 ? -2.683 -3.176 -18.678 1.00 83.00 87 ALA A N 1
ATOM 676 C CA . ALA A 1 87 ? -1.384 -3.813 -18.463 1.00 83.00 87 ALA A CA 1
ATOM 677 C C . ALA A 1 87 ? -1.489 -5.328 -18.212 1.00 83.00 87 ALA A C 1
ATOM 679 O O . ALA A 1 87 ? -0.526 -6.060 -18.447 1.00 83.00 87 ALA A O 1
ATOM 680 N N . ALA A 1 88 ? -2.630 -5.798 -17.701 1.00 83.81 88 ALA A N 1
ATOM 681 C CA . ALA A 1 88 ? -2.921 -7.217 -17.522 1.00 83.81 88 ALA A CA 1
ATOM 682 C C . ALA A 1 88 ? -3.546 -7.861 -18.769 1.00 83.81 88 ALA A C 1
ATOM 684 O O . ALA A 1 88 ? -3.620 -9.093 -18.842 1.00 83.81 88 ALA A O 1
ATOM 685 N N . ALA A 1 89 ? -4.007 -7.057 -19.730 1.00 85.12 89 ALA A N 1
ATOM 686 C CA . ALA A 1 89 ? -4.617 -7.545 -20.950 1.00 85.12 89 ALA A CA 1
ATOM 687 C C . ALA A 1 89 ? -3.592 -8.263 -21.835 1.00 85.12 89 ALA A C 1
ATOM 689 O O . ALA A 1 89 ? -2.380 -8.043 -21.788 1.00 85.12 89 ALA A O 1
ATOM 690 N N . PHE A 1 90 ? -4.101 -9.174 -22.657 1.00 82.75 90 PHE A N 1
ATOM 691 C CA . PHE A 1 90 ? -3.276 -9.871 -23.626 1.00 82.75 90 PHE A CA 1
ATOM 692 C C . PHE A 1 90 ? -2.834 -8.901 -24.727 1.00 82.75 90 PHE A C 1
ATOM 694 O O . PHE A 1 90 ? -3.674 -8.386 -25.459 1.00 82.75 90 PHE A O 1
ATOM 701 N N . ASN A 1 91 ? -1.522 -8.714 -24.864 1.00 81.62 91 ASN A N 1
ATOM 70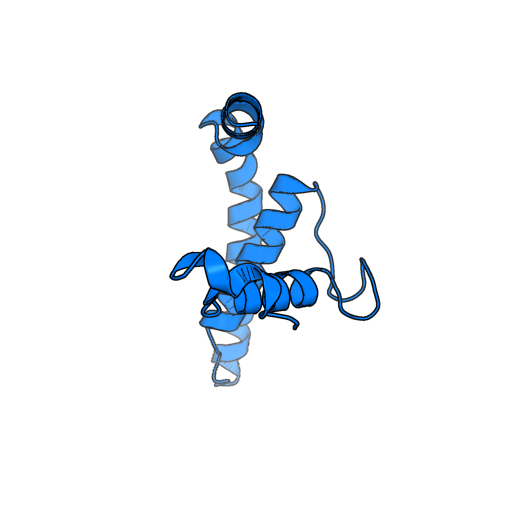2 C CA . ASN A 1 91 ? -0.904 -7.954 -25.945 1.00 81.62 91 ASN A CA 1
ATOM 703 C C . ASN A 1 91 ? -0.256 -8.925 -26.949 1.00 81.62 91 ASN A C 1
ATOM 705 O O . ASN A 1 91 ? 0.769 -9.548 -26.672 1.00 81.62 91 ASN A O 1
ATOM 709 N N . LEU A 1 92 ? -0.869 -9.093 -28.118 1.00 83.38 92 LEU A N 1
ATOM 710 C CA . LEU A 1 92 ? -0.401 -9.912 -29.234 1.00 83.38 92 LEU A CA 1
ATOM 711 C C . LEU A 1 92 ? 0.980 -9.466 -29.727 1.00 83.38 92 LEU A C 1
ATOM 713 O O . LEU A 1 92 ? 1.784 -10.315 -30.117 1.00 83.38 92 LEU A O 1
ATOM 717 N N . GLY A 1 93 ? 1.280 -8.168 -29.681 1.00 83.31 93 GLY A N 1
ATOM 718 C CA . GLY A 1 93 ? 2.574 -7.591 -30.028 1.00 83.31 93 GLY A CA 1
ATOM 719 C C . GLY A 1 93 ? 3.721 -8.038 -29.117 1.00 83.31 93 GLY A C 1
ATOM 720 O O . GLY A 1 93 ? 4.876 -8.010 -29.554 1.00 83.31 93 GLY A O 1
ATOM 721 N N . ASP A 1 94 ? 3.431 -8.505 -27.901 1.00 85.62 94 ASP A N 1
ATOM 722 C CA . ASP A 1 94 ? 4.425 -9.080 -26.988 1.00 85.62 94 ASP A CA 1
ATOM 723 C C . ASP A 1 94 ? 4.759 -10.543 -27.315 1.00 85.62 94 ASP A C 1
ATOM 725 O O . ASP A 1 94 ? 5.881 -10.992 -27.068 1.00 85.62 94 ASP A O 1
ATOM 729 N N . TYR A 1 95 ? 3.830 -11.280 -27.932 1.00 86.75 95 TYR A N 1
ATOM 730 C CA . TYR A 1 95 ? 4.046 -12.671 -28.360 1.00 86.75 95 TYR A CA 1
ATOM 731 C C . TYR A 1 95 ? 4.523 -12.775 -29.811 1.00 86.75 95 TYR A C 1
ATOM 733 O O . TYR A 1 95 ? 5.334 -13.641 -30.146 1.00 86.75 95 TYR A O 1
ATOM 741 N N . PHE A 1 96 ? 4.043 -11.883 -30.675 1.00 87.88 96 PHE A N 1
ATOM 742 C CA . PHE A 1 96 ? 4.339 -11.854 -32.102 1.00 87.88 96 PHE A CA 1
ATOM 743 C C . PHE A 1 96 ? 4.782 -10.442 -32.503 1.00 87.88 96 PHE A C 1
ATOM 745 O O . PHE A 1 96 ? 3.973 -9.655 -32.995 1.00 87.88 96 PHE A O 1
ATOM 752 N N . PRO A 1 97 ? 6.081 -10.112 -32.358 1.00 84.31 97 PRO A N 1
ATOM 753 C CA . PRO A 1 97 ? 6.591 -8.748 -32.537 1.00 84.31 97 PRO A CA 1
ATOM 754 C C . PRO A 1 97 ? 6.281 -8.116 -33.902 1.00 84.31 97 PRO A C 1
ATOM 756 O O . PRO A 1 97 ? 6.201 -6.898 -34.026 1.00 84.31 97 PRO A O 1
ATOM 759 N N . TYR A 1 98 ? 6.089 -8.938 -34.934 1.00 86.56 98 TYR A N 1
ATOM 760 C CA . TYR A 1 98 ? 5.733 -8.511 -36.291 1.00 86.56 98 TYR A CA 1
ATOM 761 C C . TYR A 1 98 ? 4.278 -8.023 -36.418 1.00 86.56 98 TYR A C 1
ATOM 763 O O . TYR A 1 98 ? 3.964 -7.324 -37.376 1.00 86.56 98 TYR A O 1
ATOM 771 N N . LEU A 1 99 ? 3.403 -8.371 -35.467 1.00 83.06 99 LEU A N 1
ATOM 772 C CA . LEU A 1 99 ? 2.002 -7.939 -35.410 1.00 83.06 99 LEU A CA 1
ATOM 773 C C . LEU A 1 99 ? 1.798 -6.697 -34.531 1.00 83.06 99 LEU A C 1
ATOM 775 O O . LEU A 1 99 ? 0.687 -6.189 -34.461 1.00 83.06 99 LEU A O 1
ATOM 779 N N . ARG A 1 100 ? 2.861 -6.157 -33.917 1.00 80.88 100 ARG A N 1
ATOM 780 C CA . ARG A 1 100 ? 2.785 -4.999 -33.009 1.00 80.88 100 ARG A CA 1
ATOM 781 C C . ARG A 1 100 ? 2.152 -3.751 -33.644 1.00 80.88 100 ARG A C 1
ATOM 783 O O . ARG A 1 100 ? 1.589 -2.934 -32.937 1.00 80.88 100 ARG A O 1
ATOM 790 N N . GLY A 1 101 ? 2.242 -3.592 -34.966 1.00 77.31 101 GLY A N 1
ATOM 791 C CA . GLY A 1 101 ? 1.615 -2.475 -35.687 1.00 77.31 101 GLY A CA 1
ATOM 792 C C . GLY A 1 101 ? 0.138 -2.678 -36.046 1.00 77.31 101 GLY A C 1
ATOM 793 O O . GLY A 1 101 ? -0.430 -1.810 -36.696 1.00 77.31 101 GLY A O 1
ATOM 794 N N . LEU A 1 102 ? -0.454 -3.826 -35.704 1.00 69.75 102 LEU A N 1
ATOM 795 C CA . LEU A 1 102 ? -1.863 -4.151 -35.966 1.00 69.75 102 LEU A CA 1
ATOM 796 C C . LEU A 1 102 ? -2.730 -4.077 -34.703 1.00 69.75 102 LEU A C 1
ATOM 798 O O . LEU A 1 102 ? -3.946 -4.210 -34.797 1.00 69.75 102 LEU A O 1
ATOM 802 N N . GLU A 1 103 ? -2.114 -3.868 -33.540 1.00 60.47 103 GLU A N 1
ATOM 803 C CA . GLU A 1 103 ? -2.817 -3.565 -32.298 1.00 60.47 103 GLU A CA 1
ATOM 804 C C . GLU A 1 103 ? -3.036 -2.057 -32.202 1.00 60.47 103 GLU A C 1
ATOM 806 O O . GLU A 1 103 ? -2.245 -1.323 -31.618 1.00 60.47 103 GLU A O 1
ATOM 811 N N . GLU A 1 104 ? -4.111 -1.589 -32.826 1.00 53.78 104 GLU A N 1
ATOM 812 C CA . GLU A 1 104 ? -4.777 -0.357 -32.415 1.00 53.78 104 GLU A CA 1
ATOM 813 C C . GLU A 1 104 ? -6.009 -0.770 -31.613 1.00 53.78 104 GLU A C 1
ATOM 815 O O . GLU A 1 104 ? -6.979 -1.264 -32.188 1.00 53.78 104 GLU A O 1
ATOM 820 N N . THR A 1 105 ? -5.928 -0.683 -30.288 1.00 48.34 105 THR A N 1
ATOM 821 C CA . THR A 1 105 ? -6.773 0.093 -29.355 1.00 48.34 105 THR A CA 1
ATOM 822 C C . THR A 1 105 ? -6.494 -0.435 -27.955 1.00 48.34 105 THR A C 1
ATOM 824 O O . THR A 1 105 ? -6.711 -1.649 -27.742 1.00 48.34 105 THR A O 1
#

Radius of gyration: 18.36 Å; chains: 1; bounding box: 44×28×49 Å

Organism: NCBI:txid2727404

=== Feature glossary ===
Feature key, reading from the visual/contextual features back to the raw sequence:

Rendered structure images. Six rendered views show the 3D structure from the faces of a cube — i.e. along ±x, ±y, ±z. Rendering representation is drawn randomly per protein from cartoon (secondary-structure ribbons), sticks (backbone bonds), or molecular surface; coloring is either N→C rainbow (blue at the N-terminus through red at the C-terminus) or one color per chain.

Contact-map, Ramachandran, and PAE plots. The contact map is a binary N×N matrix image: pixel (i, j) is dark where Cα_i and Cα_j are within 8 Å and |i−j|>4. Because the |i−j|>4 filter removes local helical contacts, off-diagonal stripes parallel to the main diagonal indicate parallel β-sheets; stripes perpendicular to it indicate antiparallel β-sheets. The Ramachandran plot scatters every residue's (φ, ψ) pair against the sterically allowed regions. The PAE heatmap renders the predicted-aligned-error matrix.

InterPro / GO / CATH / organism. Database cross-references. InterPro integrates a dozen domain/family signature databases into unified entries with residue-range hits. GO terms attach function/process/location labels with evidence codes. CATH codes position the fold in a four-level structural taxonomy. Organism is the NCBI-taxonomy species name.

Nearest PDB structures. The Foldseek neighbor list gives the closest experimentally determined structures in the PDB, ranked by structural alignment. TM-score near 1 means near-identical fold; near 0.3 means only rough topology match. This is how one finds what a novel AlphaFold prediction most resembles in the solved-structure universe.

Predicted aligned error. PAE(i, j) answers: if I align the predicted and true structures on residue i, how far off (in Å) do I expect residue j to be? A block-diagonal PAE matrix with low values on the blocks and high values off-diagonal is the signature of a multi-domain protein with confidently predicted domains but uncertain inter-domain orientation.

Solvent-accessible surface area. Accessible surface area quantifies burial. A residue with SASA near zero is packed into the hydrophobic core; one with SASA >100 Å² sits on the surface. Computed here via the Shrake–Rupley numerical algorithm with a 1.4 Å probe.

B-factor. B-factor (Debye–Waller factor) reflects atomic displacement in the crystal lattice. It is an experimental observable (units Å²), not a prediction; low values mean the atom is pinned down, high values mean it moves or is heterogeneous across the crystal.

pLDDT. For AlphaFold models, the B-factor field carries pLDDT — the model's own estimate of local accuracy on a 0–100 scale. Regions with pLDDT<50 should be treated as essentially unmodeled; they often correspond to intrinsically disordered segments.

Backbone torsions (φ/ψ). φ (phi) and ψ (psi) are the two rotatable backbone dihedrals per residue: φ is the C(i-1)–N–Cα–C torsion, ψ is the N–Cα–C–N(i+1) torsion, both in degrees on (−180°, 180°]. α-helical residues cluster near (−60°, −45°); β-strand residues near (−120°, +130°). A Ramachandran plot is simply a scatter of (φ, ψ) for every residue.

Radius of gyration, Cα contacts, bounding box. Radius of gyration (Rg) is the root-mean-square distance of Cα atoms from their centroid — a single number for overall size and compactness. A globular domain of N residues has Rg ≈ 2.2·N^0.38 Å; an extended or disordered chain has a much larger Rg. The Cα contact count is the number of residue pairs whose Cα atoms are within 8 Å and are more than four positions apart in sequence — a standard proxy for tertiary packing density. The bounding box is the smallest axis-aligned box enclosing all Cα atoms.

Secondary structure (3-state, P-SEA). Three-state secondary structure (P-SEA) collapses the eight DSSP classes into helix (a), strand (b), and coil (c). P-SEA assigns these from Cα geometry alone — distances and angles — without requiring backbone oxygens, so it works on any Cα trace.

Secondary structure (8-state, DSSP). DSSP 8-state secondary structure assigns each residue one of H (α-helix), G (3₁₀-helix), I (π-helix), E (extended β-strand), B (isolated β-bridge), T (hydrogen-bonded turn), S (bend), or '-' (coil). The assignment is computed from backbone hydrogen-bond geometry via the Kabsch–Sander algorithm.

Foldseek 3Di. A 3Di character summarizes, for each residue, the relative orientation of the Cα frame of its nearest spatial neighbor. Because it encodes fold topology rather than chemistry, 3Di alignments detect remote structural similarity that sequence alignment misses.

mmCIF coordinates. The mmCIF block holds the 3D Cartesian coordinates of each backbone atom (N, Cα, C, O) in ångströms. mmCIF is the PDB's canonical archive format — a tagged-loop text representation of the atomic model.

Sequence. Sequence gives the chain of amino acids in standard one-letter code (A=alanine, C=cysteine, …, Y=tyrosine), read N→C. It is the only feature that is directly encoded by the gene; all structural features are derived from the folded form of this sequence.